Protein AF-A0A392QC11-F1 (afdb_monomer_lite)

InterPro domains:
  IPR004130 GPN-loop GTPase [PF03029] (1-76)
  IPR004130 GPN-loop GTPase [PTHR21231] (1-78)
  IPR027417 P-loop containing nucleoside triphosphate hydrolase [G3DSA:3.40.50.300] (1-79)

pLDDT: mean 79.5, std 9.13, range [52.06, 90.44]

Organism: NCBI:txid97028

Radius of gyration: 13.05 Å; chains: 1; bounding box: 28×27×31 Å

Foldseek 3Di:
DPLALVVLLVQVVVQVVVCVVVVDDDDDDDPPCVPVPDVVSVVCSVDPDLVVSLVRVCVVDDVVCSVVSNVSSVVSVVD

Secondary structure (DSSP, 8-state):
-TTSHHHHHHHHHHHHHHHHHHTS--------GGG-S-HHHHHHHHS--HHHHHHHHHHHS-GGGHHHHHHHHHHHHT-

Sequence (79 aa):
FMVDVTKFISGCMASLSAMVQLELPHVNILSKMDLVTNKKDLEEFLDPEPTFLLSELNKRMAPQYAKLNKALIELVGNL

Structure (mmCIF, N/CA/C/O backbone):
data_AF-A0A392QC11-F1
#
_entry.id   AF-A0A392QC11-F1
#
loop_
_atom_site.group_PDB
_atom_site.id
_atom_site.type_symbol
_atom_site.label_atom_id
_atom_site.label_alt_id
_atom_site.label_comp_id
_atom_site.label_asym_id
_atom_site.label_entity_id
_atom_site.label_seq_id
_atom_site.pdbx_PDB_ins_code
_atom_site.Cartn_x
_atom_site.Cartn_y
_atom_site.Cartn_z
_atom_site.occupancy
_atom_site.B_iso_or_equiv
_atom_site.aut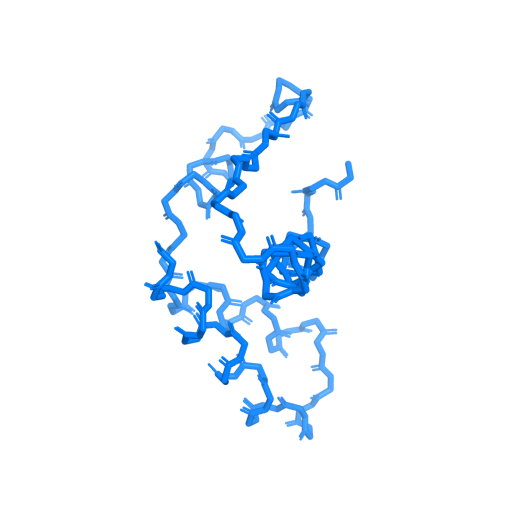h_seq_id
_atom_site.auth_comp_id
_atom_site.auth_asym_id
_atom_site.auth_atom_id
_atom_site.pdbx_PDB_model_num
ATOM 1 N N . PHE A 1 1 ? 12.958 2.950 6.670 1.00 52.06 1 PHE A N 1
ATOM 2 C CA . PHE A 1 1 ? 12.251 1.739 6.187 1.00 52.06 1 PHE A CA 1
ATOM 3 C C . PHE A 1 1 ? 11.170 2.096 5.170 1.00 52.06 1 PHE A C 1
ATOM 5 O O . PHE A 1 1 ? 11.090 1.426 4.154 1.00 52.06 1 PHE A O 1
ATOM 12 N N . MET A 1 2 ? 10.417 3.178 5.379 1.00 58.91 2 MET A N 1
ATOM 13 C CA . MET A 1 2 ? 9.307 3.616 4.519 1.00 58.91 2 MET A CA 1
ATOM 14 C C . MET A 1 2 ? 9.690 4.465 3.294 1.00 58.91 2 MET A C 1
ATOM 16 O O . MET A 1 2 ? 8.896 5.258 2.824 1.00 58.91 2 MET A O 1
ATOM 20 N N . VAL A 1 3 ? 10.907 4.318 2.773 1.00 63.50 3 VAL A N 1
ATOM 21 C CA . VAL A 1 3 ? 11.344 5.049 1.560 1.00 63.50 3 VAL A CA 1
ATOM 22 C C . VAL A 1 3 ? 10.940 4.276 0.287 1.00 63.50 3 VAL A C 1
ATOM 24 O O . VAL A 1 3 ? 11.269 4.652 -0.829 1.00 63.50 3 VAL A O 1
ATOM 27 N N . ASP A 1 4 ? 10.256 3.140 0.448 1.00 75.25 4 ASP A N 1
ATOM 28 C CA . ASP A 1 4 ? 9.847 2.254 -0.637 1.00 75.25 4 ASP A CA 1
ATOM 29 C C . ASP A 1 4 ? 8.336 2.033 -0.575 1.00 75.25 4 ASP A C 1
ATOM 31 O O . ASP A 1 4 ? 7.813 1.606 0.461 1.00 75.25 4 ASP A O 1
ATOM 35 N N . VAL A 1 5 ? 7.656 2.272 -1.696 1.00 77.75 5 VAL A N 1
ATOM 36 C CA . VAL A 1 5 ? 6.213 2.055 -1.862 1.00 77.75 5 VAL A CA 1
ATOM 37 C C . VAL A 1 5 ? 5.819 0.618 -1.516 1.00 77.75 5 VAL A C 1
ATOM 39 O O . VAL A 1 5 ? 4.794 0.393 -0.876 1.00 77.75 5 VAL A O 1
ATOM 42 N N . THR A 1 6 ? 6.660 -0.368 -1.833 1.00 81.81 6 THR A N 1
ATOM 43 C CA . THR A 1 6 ? 6.384 -1.775 -1.493 1.00 81.81 6 THR A CA 1
ATOM 44 C C . THR A 1 6 ? 6.325 -2.008 0.021 1.00 81.81 6 THR A C 1
ATOM 46 O O . THR A 1 6 ? 5.476 -2.756 0.509 1.00 81.81 6 THR A O 1
ATOM 49 N N . LYS A 1 7 ? 7.191 -1.335 0.789 1.00 82.88 7 LYS A N 1
ATOM 50 C CA . LYS A 1 7 ? 7.230 -1.430 2.256 1.00 82.88 7 LYS A CA 1
ATOM 51 C C . LYS A 1 7 ? 6.101 -0.641 2.904 1.00 82.88 7 LYS A C 1
ATOM 53 O O . LYS A 1 7 ? 5.563 -1.100 3.908 1.00 82.88 7 LYS A O 1
ATOM 58 N N . PHE A 1 8 ? 5.736 0.504 2.327 1.00 82.62 8 PHE A N 1
ATOM 59 C CA . PHE A 1 8 ? 4.562 1.271 2.741 1.00 82.62 8 PHE A CA 1
ATOM 60 C C . PHE A 1 8 ? 3.288 0.424 2.630 1.00 82.62 8 PHE A C 1
ATOM 62 O O . PHE A 1 8 ? 2.613 0.206 3.633 1.00 82.62 8 PHE A O 1
ATOM 69 N N . ILE A 1 9 ? 3.026 -0.156 1.453 1.00 84.25 9 ILE A N 1
ATOM 70 C CA . ILE A 1 9 ? 1.837 -0.990 1.219 1.00 84.25 9 ILE A CA 1
ATOM 71 C C . ILE A 1 9 ? 1.827 -2.214 2.134 1.00 84.25 9 ILE A C 1
ATOM 73 O O . ILE A 1 9 ? 0.791 -2.541 2.704 1.00 84.25 9 ILE A O 1
ATOM 77 N N . SER A 1 10 ? 2.975 -2.869 2.323 1.00 86.75 10 SER A N 1
ATOM 78 C CA . SER A 1 10 ? 3.092 -3.991 3.262 1.00 86.75 10 SER A CA 1
ATOM 79 C C . SER A 1 10 ? 2.694 -3.597 4.692 1.00 86.75 10 SER A C 1
ATOM 81 O O . SER A 1 10 ? 1.945 -4.324 5.343 1.00 86.75 10 SER A O 1
ATOM 83 N N . GLY A 1 11 ? 3.110 -2.412 5.154 1.00 87.00 11 GLY A N 1
ATOM 84 C CA . GLY A 1 11 ? 2.689 -1.854 6.441 1.00 87.00 11 GLY A CA 1
ATOM 85 C C . GLY A 1 11 ? 1.178 -1.625 6.518 1.00 87.00 11 GLY A C 1
ATOM 86 O O . GLY A 1 11 ? 0.542 -2.075 7.469 1.00 87.00 11 GLY A O 1
ATOM 87 N N . CYS A 1 12 ? 0.588 -1.004 5.492 1.00 85.38 12 CYS A N 1
ATOM 88 C CA . CYS A 1 12 ? -0.860 -0.789 5.416 1.00 85.38 12 CYS A CA 1
ATOM 89 C C . CYS A 1 12 ? -1.642 -2.112 5.457 1.00 85.38 12 CYS A C 1
ATOM 91 O O . CYS A 1 12 ? -2.618 -2.222 6.193 1.00 85.38 12 CYS A O 1
ATOM 93 N N . MET A 1 13 ? -1.186 -3.138 4.732 1.00 87.56 13 MET A N 1
ATOM 94 C CA . MET A 1 13 ? -1.806 -4.469 4.723 1.00 87.56 13 MET A CA 1
ATOM 95 C C . MET A 1 13 ? -1.662 -5.207 6.053 1.00 87.56 13 MET A C 1
ATOM 97 O O . MET A 1 13 ? -2.606 -5.864 6.489 1.00 87.56 13 MET A O 1
ATOM 101 N N . ALA A 1 14 ? -0.511 -5.092 6.719 1.00 88.19 14 ALA A N 1
ATOM 102 C CA . ALA A 1 14 ? -0.309 -5.682 8.039 1.00 88.19 14 ALA A CA 1
ATOM 103 C C . ALA A 1 14 ? -1.264 -5.067 9.071 1.00 88.19 14 ALA A C 1
ATOM 105 O O . ALA A 1 14 ? -1.924 -5.797 9.811 1.00 88.19 14 ALA A O 1
ATOM 106 N N . SER A 1 15 ? -1.396 -3.740 9.067 1.00 87.56 15 SER A N 1
ATOM 107 C CA . SER A 1 15 ? -2.346 -3.042 9.931 1.00 87.56 15 SER A CA 1
ATOM 108 C C . SER A 1 15 ? -3.787 -3.403 9.603 1.00 87.56 15 SER A C 1
ATOM 110 O O . SER A 1 15 ? -4.543 -3.710 10.515 1.00 87.56 15 SER A O 1
ATOM 112 N N . LEU A 1 16 ? -4.161 -3.444 8.322 1.00 86.19 16 LEU A N 1
ATOM 113 C CA . LEU A 1 16 ? -5.507 -3.834 7.904 1.00 86.19 16 LEU A CA 1
ATOM 114 C C . LEU A 1 16 ? -5.845 -5.267 8.342 1.00 86.19 16 LEU A C 1
ATOM 116 O O . LEU A 1 16 ? -6.924 -5.517 8.869 1.00 86.19 16 LEU A O 1
ATOM 120 N N . SER A 1 17 ? -4.905 -6.204 8.192 1.00 88.38 17 SER A N 1
ATOM 121 C CA . SER A 1 17 ? -5.068 -7.584 8.663 1.00 88.38 17 SER A CA 1
ATOM 122 C C . SER A 1 17 ? -5.291 -7.647 10.177 1.00 88.38 17 SER A C 1
ATOM 124 O O . SER A 1 17 ? -6.155 -8.389 10.644 1.00 88.38 17 SER A O 1
ATOM 126 N N . ALA A 1 18 ? -4.561 -6.835 10.948 1.00 87.19 18 ALA A N 1
ATOM 127 C CA . ALA A 1 18 ? -4.748 -6.736 12.393 1.00 87.19 18 ALA A CA 1
ATOM 128 C C . ALA A 1 18 ? -6.094 -6.087 12.769 1.00 87.19 18 ALA A C 1
ATOM 130 O O . ALA A 1 18 ? -6.768 -6.588 13.665 1.00 87.19 18 ALA A O 1
ATOM 131 N N . MET A 1 19 ? -6.517 -5.027 12.067 1.00 88.75 19 MET A N 1
ATOM 132 C CA . MET A 1 19 ? -7.824 -4.380 12.266 1.00 88.75 19 MET A CA 1
ATOM 133 C C . MET A 1 19 ? -8.973 -5.366 12.044 1.00 88.75 19 MET A C 1
ATOM 135 O O . MET A 1 19 ? -9.901 -5.409 12.842 1.00 88.75 19 MET A O 1
ATOM 139 N N . VAL A 1 20 ? -8.895 -6.188 10.990 1.00 86.19 20 VAL A N 1
ATOM 140 C CA . VAL A 1 20 ? -9.909 -7.211 10.692 1.00 86.19 20 VAL A CA 1
ATOM 141 C C . VAL A 1 20 ? -9.928 -8.305 11.762 1.00 86.19 20 VAL A C 1
ATOM 143 O O . VAL A 1 20 ? -10.999 -8.752 12.151 1.00 86.19 20 VAL A O 1
ATOM 146 N N . GLN A 1 21 ? -8.764 -8.731 12.261 1.00 87.75 21 GLN A N 1
ATOM 147 C CA . GLN A 1 21 ? -8.680 -9.775 13.292 1.00 87.75 21 GLN A CA 1
ATOM 148 C C . GLN A 1 21 ? -9.145 -9.309 14.677 1.00 87.75 21 GLN A C 1
ATOM 150 O O . GLN A 1 21 ? -9.654 -10.120 15.446 1.00 87.75 21 GLN A O 1
ATOM 155 N N . LEU A 1 22 ? -8.930 -8.034 15.012 1.00 87.88 22 LEU A N 1
ATOM 156 C CA . LEU A 1 22 ? -9.238 -7.471 16.330 1.00 87.88 22 LEU A CA 1
ATOM 157 C C . LEU A 1 22 ? -10.541 -6.661 16.360 1.00 87.88 22 LEU A C 1
ATOM 159 O O . LEU A 1 22 ? -10.933 -6.224 17.437 1.00 87.88 22 LEU A O 1
ATOM 163 N N . GLU A 1 23 ? -11.177 -6.434 15.205 1.00 84.50 23 GLU A N 1
ATOM 164 C CA . GLU A 1 23 ? -12.369 -5.587 15.021 1.00 84.50 23 GLU A CA 1
ATOM 165 C C . GLU A 1 23 ? -12.222 -4.169 15.612 1.00 84.50 23 GLU A C 1
ATOM 167 O O . GLU A 1 23 ? -13.194 -3.531 16.017 1.00 84.50 23 GLU A O 1
ATOM 172 N N . LEU A 1 24 ? -10.989 -3.651 15.658 1.00 82.50 24 LEU A N 1
ATOM 173 C CA . LEU A 1 24 ? -10.666 -2.341 16.221 1.00 82.50 24 LEU A CA 1
ATOM 174 C C . LEU A 1 24 ? -9.942 -1.458 15.198 1.00 82.50 24 LEU A C 1
ATOM 176 O O . LEU A 1 24 ? -9.050 -1.938 14.491 1.00 82.50 24 LEU A O 1
ATOM 180 N N . PRO A 1 25 ? -10.268 -0.153 15.139 1.00 77.44 25 PRO A N 1
ATOM 181 C CA . PRO A 1 25 ? -9.547 0.780 14.288 1.00 77.44 25 PRO A CA 1
ATOM 182 C C . PRO A 1 25 ? -8.113 0.961 14.801 1.00 77.44 25 PRO A C 1
ATOM 184 O O . PRO A 1 25 ? -7.883 1.133 15.999 1.00 77.44 25 PRO A O 1
ATOM 187 N N . HIS A 1 26 ? -7.143 0.949 13.888 1.00 79.12 26 HIS A N 1
ATOM 188 C CA . HIS A 1 26 ? -5.727 1.143 14.203 1.00 79.12 26 HIS A CA 1
ATOM 189 C C . HIS A 1 26 ? -5.201 2.437 13.569 1.00 79.12 26 HIS A C 1
ATOM 191 O O . HIS A 1 26 ? -5.551 2.777 12.442 1.00 79.12 26 HIS A O 1
ATOM 197 N N . VAL A 1 27 ? -4.342 3.163 14.286 1.00 79.44 27 VAL A N 1
ATOM 198 C CA . VAL A 1 27 ? -3.687 4.370 13.767 1.00 79.44 27 VAL A CA 1
ATOM 199 C C . VAL A 1 27 ? -2.265 4.011 13.358 1.00 79.44 27 VAL A C 1
ATOM 201 O O . VAL A 1 27 ? -1.445 3.632 14.194 1.00 79.44 27 VAL A O 1
ATOM 204 N N . ASN A 1 28 ? -1.957 4.150 12.070 1.00 78.75 28 ASN A N 1
ATOM 205 C CA . ASN A 1 28 ? -0.611 3.909 11.561 1.00 78.75 28 ASN A CA 1
ATOM 206 C C . ASN A 1 28 ? 0.282 5.128 11.820 1.00 78.75 28 ASN A C 1
ATOM 208 O O . ASN A 1 28 ? 0.123 6.167 11.186 1.00 78.75 28 ASN A O 1
ATOM 212 N N . ILE A 1 29 ? 1.246 4.995 12.735 1.00 80.25 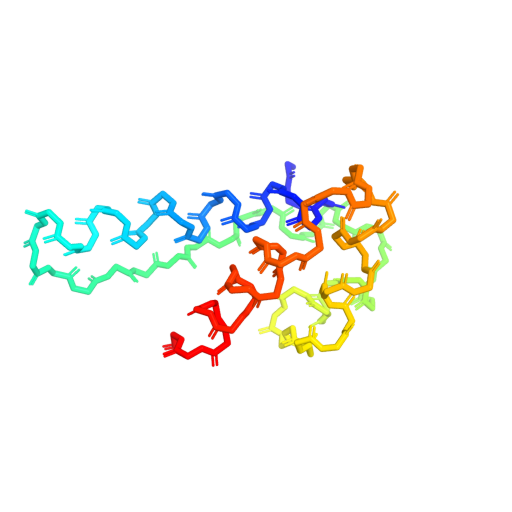29 ILE A N 1
ATOM 213 C CA . ILE A 1 29 ? 2.210 6.058 13.045 1.00 80.25 29 ILE A CA 1
ATOM 214 C C . ILE A 1 29 ? 3.487 5.844 12.236 1.00 80.25 29 ILE A C 1
ATOM 216 O O . ILE A 1 29 ? 4.250 4.904 12.473 1.00 80.25 29 ILE A O 1
ATOM 220 N N . LEU A 1 30 ? 3.750 6.758 11.307 1.00 77.31 30 LEU A N 1
ATOM 221 C CA . LEU A 1 30 ? 4.984 6.768 10.531 1.00 77.31 30 LEU A CA 1
ATOM 222 C C . LEU A 1 30 ? 6.030 7.589 11.289 1.00 77.31 30 LEU A C 1
ATOM 224 O O . LEU A 1 30 ? 5.934 8.809 11.393 1.00 77.31 30 LEU A O 1
ATOM 228 N N . SER A 1 31 ? 7.022 6.915 11.872 1.00 77.75 31 SER A N 1
ATOM 229 C CA . SER A 1 31 ? 8.088 7.579 12.633 1.00 77.75 31 SER A CA 1
ATOM 230 C C . SER A 1 31 ? 9.341 7.806 11.790 1.00 77.75 31 SER A C 1
ATOM 232 O O . SER A 1 31 ? 9.569 7.124 10.787 1.00 77.75 31 SER A O 1
ATOM 234 N N . LYS A 1 32 ? 10.188 8.740 12.243 1.00 74.81 32 LYS A N 1
ATOM 235 C CA . LYS A 1 32 ? 11.498 9.030 11.640 1.00 74.81 32 LYS A CA 1
ATOM 236 C C . LYS A 1 32 ? 11.422 9.515 10.185 1.00 74.81 32 LYS A C 1
ATOM 238 O O . LYS A 1 32 ? 12.289 9.212 9.364 1.00 74.81 32 LYS A O 1
ATOM 243 N N . MET A 1 33 ? 10.350 10.234 9.858 1.00 71.12 33 MET A N 1
ATOM 244 C CA . MET A 1 33 ? 10.118 10.799 8.524 1.00 71.12 33 MET A CA 1
ATOM 245 C C . MET A 1 33 ? 11.067 11.974 8.220 1.00 71.12 33 MET A C 1
ATOM 247 O O . MET A 1 33 ? 11.258 12.327 7.064 1.00 71.12 33 MET A O 1
ATOM 251 N N . ASP A 1 34 ? 11.732 12.520 9.241 1.00 68.81 34 ASP A N 1
ATOM 252 C CA . ASP A 1 34 ? 12.802 13.520 9.146 1.00 68.81 34 ASP A CA 1
ATOM 253 C C . ASP A 1 34 ? 14.051 13.018 8.404 1.00 68.81 34 ASP A C 1
ATOM 255 O O . ASP A 1 34 ? 14.782 13.816 7.822 1.00 68.81 34 ASP A O 1
ATOM 259 N N . LEU A 1 35 ? 14.278 11.700 8.369 1.00 72.31 35 LEU A N 1
ATOM 260 C CA . LEU A 1 35 ? 15.379 11.103 7.607 1.00 72.31 35 LEU A CA 1
ATOM 261 C C . LEU A 1 35 ? 15.114 11.046 6.095 1.00 72.31 35 LEU A C 1
ATOM 263 O O . LEU A 1 35 ? 16.018 10.695 5.333 1.00 72.31 35 LEU A O 1
ATOM 267 N N . VAL A 1 36 ? 13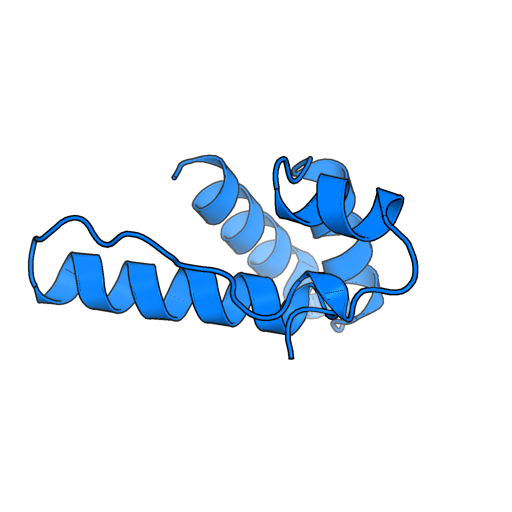.898 11.366 5.642 1.00 67.62 36 VAL A N 1
ATOM 268 C CA . VAL A 1 36 ? 13.591 11.457 4.213 1.00 67.62 36 VAL A CA 1
ATOM 269 C C . VAL A 1 36 ? 14.206 12.748 3.679 1.00 67.62 36 VAL A C 1
ATOM 271 O O . VAL A 1 36 ? 13.773 13.853 3.991 1.00 67.62 36 VAL A O 1
ATOM 274 N N . THR A 1 37 ? 15.258 12.601 2.874 1.00 66.94 37 THR A N 1
ATOM 275 C CA . THR A 1 37 ? 16.081 13.718 2.382 1.00 66.94 37 THR A CA 1
ATOM 276 C C . THR A 1 37 ? 15.305 14.654 1.452 1.00 66.94 37 THR A C 1
ATOM 278 O O . THR A 1 37 ? 15.658 15.823 1.306 1.00 66.94 37 THR A O 1
ATOM 281 N N . ASN A 1 38 ? 14.238 14.147 0.836 1.00 67.44 38 ASN A N 1
ATOM 282 C CA . ASN A 1 38 ? 13.446 14.847 -0.155 1.00 67.44 38 ASN A CA 1
ATOM 283 C C . ASN A 1 38 ? 12.008 15.008 0.358 1.00 67.44 38 ASN A C 1
ATOM 285 O O . ASN A 1 38 ? 11.236 14.057 0.414 1.00 67.44 38 ASN A O 1
ATOM 289 N N . LYS A 1 39 ? 11.647 16.225 0.776 1.00 65.06 39 LYS A N 1
ATOM 290 C CA . LYS A 1 39 ? 10.343 16.502 1.408 1.00 65.06 39 LYS A CA 1
ATOM 291 C C . LYS A 1 39 ? 9.140 16.287 0.482 1.00 65.06 39 LYS A C 1
ATOM 293 O O . LYS A 1 39 ? 8.041 16.111 0.983 1.00 65.06 39 LYS A O 1
ATOM 298 N N . LYS A 1 40 ? 9.344 16.288 -0.838 1.00 66.19 40 LYS A N 1
ATOM 299 C CA . LYS A 1 40 ? 8.289 15.988 -1.820 1.00 66.19 40 LYS A CA 1
ATOM 300 C C . LYS A 1 40 ? 7.875 14.520 -1.773 1.00 66.19 40 LYS A C 1
ATOM 302 O O . LYS A 1 40 ? 6.692 14.227 -1.701 1.00 66.19 40 LYS A O 1
ATOM 307 N N . ASP A 1 41 ? 8.854 13.624 -1.681 1.00 66.25 41 ASP A N 1
ATOM 308 C CA . ASP A 1 41 ? 8.610 12.188 -1.534 1.00 66.25 41 ASP A CA 1
ATOM 309 C C . ASP A 1 41 ? 7.828 11.902 -0.238 1.00 66.25 41 ASP A C 1
ATOM 311 O O . ASP A 1 41 ? 7.061 10.954 -0.173 1.00 66.25 41 ASP A O 1
ATOM 315 N N . LEU A 1 42 ? 7.992 12.736 0.800 1.00 66.88 42 LEU A N 1
ATOM 316 C CA . LEU A 1 42 ? 7.229 12.635 2.046 1.00 66.88 42 LEU A CA 1
ATOM 317 C C . LEU A 1 42 ? 5.747 13.010 1.870 1.00 66.88 42 LEU A C 1
ATOM 319 O O . LEU A 1 42 ? 4.892 12.337 2.443 1.00 66.88 42 LEU A O 1
ATOM 323 N N . GLU A 1 43 ? 5.441 14.051 1.090 1.00 66.00 43 GLU A N 1
ATOM 324 C CA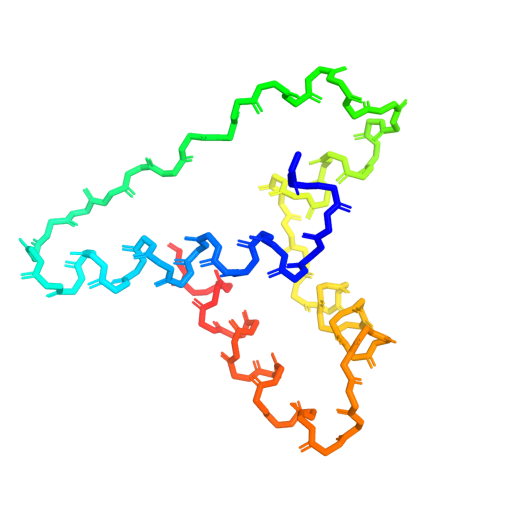 . GLU A 1 43 ? 4.056 14.435 0.772 1.00 66.00 43 GLU A CA 1
ATOM 325 C C . GLU A 1 43 ? 3.332 13.310 0.019 1.00 66.00 43 GLU A C 1
ATOM 327 O O . GLU A 1 43 ? 2.186 13.011 0.335 1.00 66.00 43 GLU A O 1
ATOM 332 N N . GLU A 1 44 ? 4.030 12.594 -0.866 1.00 67.69 44 GLU A N 1
ATOM 333 C CA . GLU A 1 44 ? 3.494 11.437 -1.602 1.00 67.69 44 GLU A CA 1
ATOM 334 C C . GLU A 1 44 ? 3.177 10.219 -0.710 1.00 67.69 44 GLU A C 1
ATOM 336 O O . GLU A 1 44 ? 2.437 9.331 -1.130 1.00 67.69 44 GLU A O 1
ATOM 341 N N . PHE A 1 45 ? 3.711 10.147 0.516 1.00 66.69 45 PHE A N 1
ATOM 342 C CA . PHE A 1 45 ? 3.333 9.124 1.505 1.00 66.69 45 PHE A CA 1
ATOM 343 C C . PHE A 1 45 ? 2.272 9.605 2.501 1.00 66.69 45 PHE A C 1
ATOM 345 O O . PHE A 1 45 ? 1.631 8.768 3.138 1.00 66.69 45 PHE A O 1
ATOM 352 N N . LEU A 1 46 ? 2.116 10.921 2.667 1.00 66.3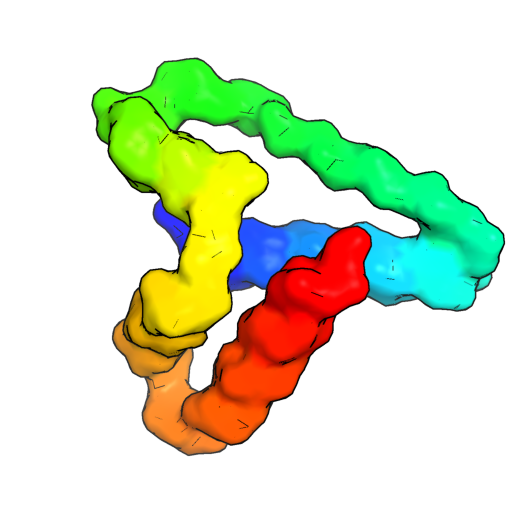8 46 LEU A N 1
ATOM 353 C CA . LEU A 1 46 ? 1.112 11.528 3.545 1.00 66.38 46 LEU A CA 1
ATOM 354 C C . LEU A 1 46 ? -0.246 11.644 2.843 1.00 66.38 46 LEU A C 1
ATOM 356 O O . LEU A 1 46 ? -1.253 11.299 3.450 1.00 66.38 46 LEU A O 1
ATOM 360 N N . ASP A 1 47 ? -0.245 12.044 1.569 1.00 67.44 47 ASP A N 1
ATOM 361 C CA . ASP A 1 47 ? -1.405 12.065 0.671 1.00 67.44 47 ASP A CA 1
ATOM 362 C C . ASP A 1 47 ? -1.070 11.301 -0.623 1.00 67.44 47 ASP A C 1
ATOM 364 O O . ASP A 1 47 ? -0.772 11.892 -1.667 1.00 67.44 47 ASP A O 1
ATOM 368 N N . PRO A 1 48 ? -1.055 9.959 -0.572 1.00 67.81 48 PRO A N 1
ATOM 369 C CA . PRO A 1 48 ? -0.682 9.162 -1.725 1.00 67.81 48 PRO A CA 1
ATOM 370 C C . PRO A 1 48 ? -1.746 9.206 -2.823 1.00 67.81 48 PRO A C 1
ATOM 372 O O . PRO A 1 48 ? -2.836 8.649 -2.683 1.00 67.81 48 PRO A O 1
ATOM 375 N N . GLU A 1 49 ? -1.397 9.773 -3.979 1.00 76.81 49 GLU A N 1
ATOM 376 C CA . GLU A 1 49 ? -2.236 9.654 -5.168 1.00 76.81 49 GLU A CA 1
ATOM 377 C C . GLU A 1 49 ? -2.221 8.188 -5.672 1.00 76.81 49 GLU A C 1
ATOM 379 O O . GLU A 1 49 ? -1.145 7.632 -5.943 1.00 76.81 49 GLU A O 1
ATOM 384 N N . PRO A 1 50 ? -3.384 7.526 -5.845 1.00 77.12 50 PRO A N 1
ATOM 385 C CA . PRO A 1 50 ? -3.449 6.114 -6.241 1.00 77.12 50 PRO A CA 1
ATOM 386 C C . PRO A 1 50 ? -2.711 5.807 -7.556 1.00 77.12 50 PRO A C 1
ATOM 388 O O . PRO A 1 50 ? -2.083 4.761 -7.726 1.00 77.12 50 PRO A O 1
ATOM 391 N N . THR A 1 51 ? -2.759 6.739 -8.502 1.00 80.00 51 THR A N 1
ATOM 392 C CA . THR A 1 51 ? -2.080 6.686 -9.807 1.00 80.00 51 THR A CA 1
ATOM 393 C C . THR A 1 51 ? -0.557 6.655 -9.669 1.00 80.00 51 THR A C 1
ATOM 395 O O . THR A 1 51 ? 0.109 5.874 -10.362 1.00 80.00 51 THR A O 1
ATOM 398 N N . PHE A 1 52 ? -0.004 7.453 -8.753 1.00 82.81 52 PHE A N 1
ATOM 399 C CA . PHE A 1 52 ? 1.424 7.489 -8.460 1.00 82.81 52 PHE A CA 1
ATOM 400 C C . PHE A 1 52 ? 1.888 6.178 -7.819 1.00 82.81 52 PHE A C 1
ATOM 402 O O . PHE A 1 52 ? 2.792 5.518 -8.344 1.00 82.81 52 PHE A O 1
ATOM 409 N N . LEU A 1 53 ? 1.208 5.739 -6.754 1.00 81.38 53 LEU A N 1
ATOM 410 C CA . LEU A 1 53 ? 1.562 4.499 -6.063 1.00 81.38 53 LEU A CA 1
ATOM 411 C C . LEU A 1 53 ? 1.486 3.282 -6.990 1.00 81.38 53 LEU A C 1
ATOM 413 O O . LEU A 1 53 ? 2.380 2.438 -6.967 1.00 81.38 53 LEU A O 1
ATOM 417 N N . LEU A 1 54 ? 0.458 3.194 -7.841 1.00 86.50 54 LEU A N 1
ATOM 418 C CA . LEU A 1 54 ? 0.315 2.099 -8.802 1.00 86.50 54 LEU A CA 1
ATOM 419 C C . LEU A 1 54 ? 1.461 2.078 -9.818 1.00 86.50 54 LEU A C 1
ATOM 421 O O . LEU A 1 54 ? 1.974 1.009 -10.157 1.00 86.50 54 LEU A O 1
ATOM 425 N N . SER A 1 55 ? 1.867 3.251 -10.303 1.00 85.88 55 SER A N 1
ATOM 426 C CA . SER A 1 55 ? 2.964 3.385 -11.261 1.00 85.88 55 SER A CA 1
ATOM 427 C C . SER A 1 55 ? 4.290 2.940 -10.649 1.00 85.88 55 SER A C 1
ATOM 429 O O . SER A 1 55 ? 5.031 2.180 -11.271 1.00 85.88 55 SER A O 1
ATOM 431 N N . GLU A 1 56 ? 4.571 3.353 -9.415 1.00 84.75 56 GLU A N 1
ATOM 432 C CA . GLU A 1 56 ? 5.793 2.969 -8.709 1.00 84.75 56 GLU A CA 1
ATOM 433 C C . GLU A 1 56 ? 5.793 1.480 -8.330 1.00 84.75 56 GLU A C 1
ATOM 435 O O . GLU A 1 56 ? 6.800 0.786 -8.489 1.00 84.75 56 GLU A O 1
ATOM 440 N N . LEU A 1 57 ? 4.639 0.943 -7.931 1.00 84.94 57 LEU A N 1
ATOM 441 C CA . LEU A 1 57 ? 4.480 -0.472 -7.614 1.00 84.94 57 LEU A CA 1
ATOM 442 C C . LEU A 1 57 ? 4.675 -1.365 -8.852 1.00 84.94 57 LEU A C 1
ATOM 444 O O . LEU A 1 57 ? 5.342 -2.396 -8.775 1.00 84.94 57 LEU A O 1
ATOM 448 N N . ASN A 1 58 ? 4.158 -0.945 -10.011 1.00 87.56 58 ASN A N 1
ATOM 449 C CA . ASN A 1 58 ? 4.350 -1.643 -11.286 1.00 87.56 58 ASN A CA 1
ATOM 450 C C . ASN A 1 58 ? 5.792 -1.576 -11.806 1.00 87.56 58 ASN A C 1
ATOM 452 O O . ASN A 1 58 ? 6.214 -2.494 -12.501 1.00 87.56 58 ASN A O 1
ATOM 456 N N . LYS A 1 59 ? 6.564 -0.531 -11.477 1.00 87.50 59 LYS A N 1
ATOM 457 C CA . LYS A 1 59 ? 8.003 -0.487 -11.799 1.00 87.50 59 LYS A CA 1
ATOM 458 C C . LYS A 1 59 ? 8.815 -1.469 -10.955 1.00 87.50 59 LYS A C 1
ATOM 460 O O . LYS A 1 59 ? 9.836 -1.968 -11.419 1.00 87.50 59 LYS A O 1
ATOM 465 N N . ARG A 1 60 ? 8.387 -1.719 -9.713 1.00 84.88 60 ARG A N 1
ATOM 466 C CA . ARG A 1 60 ? 9.117 -2.557 -8.745 1.00 84.88 60 ARG A CA 1
ATOM 467 C C . ARG A 1 60 ? 8.694 -4.026 -8.747 1.00 84.88 60 ARG A C 1
ATOM 469 O O . ARG A 1 60 ? 9.462 -4.864 -8.281 1.00 84.88 60 ARG A O 1
ATOM 476 N N . MET A 1 61 ? 7.508 -4.354 -9.258 1.00 85.31 61 MET A N 1
ATOM 477 C CA . MET A 1 61 ? 7.013 -5.730 -9.366 1.00 85.31 61 MET A CA 1
ATOM 478 C C . MET A 1 61 ? 6.926 -6.224 -10.808 1.00 85.31 61 MET A C 1
ATOM 480 O O . MET A 1 61 ? 6.757 -5.457 -11.749 1.00 85.31 61 MET A O 1
ATOM 484 N N . ALA A 1 62 ? 7.009 -7.546 -10.977 1.00 87.81 62 ALA A N 1
ATOM 485 C CA . ALA A 1 62 ? 6.868 -8.176 -12.282 1.00 87.81 62 ALA A CA 1
ATOM 486 C C . ALA A 1 62 ? 5.479 -7.891 -12.898 1.00 87.81 62 ALA A C 1
ATOM 488 O O . ALA A 1 62 ? 4.476 -7.871 -12.174 1.00 87.81 62 ALA A O 1
ATOM 489 N N . PRO A 1 63 ? 5.381 -7.741 -14.232 1.00 86.69 63 PRO A N 1
ATOM 490 C CA . PRO A 1 63 ? 4.155 -7.305 -14.909 1.00 86.69 63 PRO A CA 1
ATOM 491 C C . PRO A 1 63 ? 2.964 -8.255 -14.708 1.00 86.69 63 PRO A C 1
ATOM 493 O O . PRO A 1 63 ? 1.812 -7.830 -14.772 1.00 86.69 63 PRO A O 1
ATOM 496 N N . GLN A 1 64 ? 3.216 -9.530 -14.394 1.00 90.44 64 GLN A N 1
ATOM 497 C CA . GLN A 1 64 ? 2.175 -10.502 -14.039 1.00 90.44 64 GLN A CA 1
ATOM 498 C C . GLN A 1 6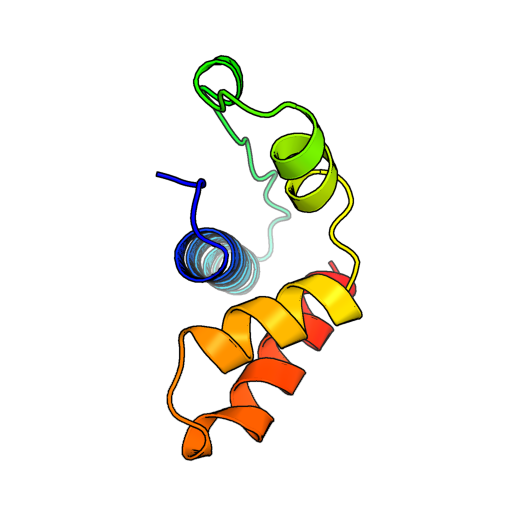4 ? 1.341 -10.101 -12.808 1.00 90.44 64 GLN A C 1
ATOM 500 O O . GLN A 1 64 ? 0.195 -10.531 -12.681 1.00 90.44 64 GLN A O 1
ATOM 505 N N . TYR A 1 65 ? 1.879 -9.254 -11.924 1.00 88.56 65 TYR A N 1
ATOM 506 C CA . TYR A 1 65 ? 1.203 -8.792 -10.713 1.00 88.56 65 TYR A CA 1
ATOM 507 C C . TYR A 1 65 ? 0.401 -7.502 -10.920 1.00 88.56 65 TYR A C 1
ATOM 509 O O . TYR A 1 65 ? -0.191 -7.010 -9.970 1.00 88.56 65 TYR A O 1
ATOM 517 N N . ALA A 1 66 ? 0.288 -6.970 -12.143 1.00 88.00 66 ALA A N 1
ATOM 518 C CA . ALA A 1 66 ? -0.414 -5.705 -12.400 1.00 88.00 66 ALA A CA 1
ATOM 519 C C . ALA A 1 66 ? -1.865 -5.682 -11.873 1.00 88.00 66 ALA A C 1
ATOM 521 O O . ALA A 1 66 ? -2.328 -4.667 -11.350 1.00 88.00 66 ALA A O 1
ATOM 522 N N . LYS A 1 67 ? -2.582 -6.814 -11.957 1.00 90.31 67 LYS A N 1
ATOM 523 C CA . LYS A 1 67 ? -3.938 -6.943 -11.390 1.00 90.31 67 LYS A CA 1
ATOM 524 C C . LYS A 1 67 ? -3.938 -6.871 -9.861 1.00 90.31 67 LYS A C 1
ATOM 526 O O . LYS A 1 67 ? -4.795 -6.205 -9.291 1.00 90.31 67 LYS A O 1
ATOM 531 N N . LEU A 1 68 ? -2.975 -7.533 -9.218 1.00 89.31 68 LEU A N 1
ATOM 532 C CA . LEU A 1 68 ? -2.802 -7.505 -7.765 1.00 89.31 68 LEU A CA 1
ATOM 533 C C . LEU A 1 68 ? -2.430 -6.095 -7.295 1.00 89.31 68 LEU A C 1
ATOM 535 O O . LEU A 1 68 ? -3.022 -5.588 -6.352 1.00 89.31 68 LEU A O 1
ATOM 539 N N . ASN A 1 69 ? -1.507 -5.446 -8.002 1.00 90.12 69 ASN A N 1
ATOM 540 C CA . ASN A 1 69 ? -1.057 -4.088 -7.721 1.00 90.12 69 ASN A CA 1
ATOM 541 C C . ASN A 1 69 ? -2.232 -3.114 -7.726 1.00 90.12 69 ASN A C 1
ATOM 543 O O . ASN A 1 69 ? -2.389 -2.342 -6.788 1.00 90.12 69 ASN A O 1
ATOM 547 N N . LYS A 1 70 ? -3.105 -3.205 -8.736 1.00 89.38 70 LYS A N 1
ATOM 548 C CA . LYS A 1 70 ? -4.318 -2.387 -8.803 1.00 89.38 70 LYS A CA 1
ATOM 549 C C . LYS A 1 70 ? -5.226 -2.604 -7.588 1.00 89.38 70 LYS A C 1
ATOM 551 O O . LYS A 1 70 ? -5.632 -1.627 -6.973 1.00 89.38 70 LYS A O 1
ATOM 556 N N . ALA A 1 71 ? -5.498 -3.859 -7.230 1.00 89.38 71 ALA A N 1
ATOM 557 C CA . ALA A 1 71 ? -6.357 -4.182 -6.091 1.00 89.38 71 ALA A CA 1
ATOM 558 C C . ALA A 1 71 ? -5.772 -3.695 -4.753 1.00 89.38 71 ALA A C 1
ATOM 560 O O . ALA A 1 71 ? -6.502 -3.170 -3.920 1.00 89.38 71 ALA A O 1
ATOM 561 N N . LEU A 1 72 ? -4.454 -3.825 -4.557 1.00 87.94 72 LEU A N 1
ATOM 562 C CA . LEU A 1 72 ? -3.770 -3.330 -3.358 1.00 87.94 72 LEU A CA 1
ATOM 563 C C . LEU A 1 72 ? -3.892 -1.811 -3.221 1.00 87.94 72 LEU A C 1
ATOM 565 O O . LEU A 1 72 ? -4.195 -1.319 -2.139 1.00 87.94 72 LEU A O 1
ATOM 569 N N . ILE A 1 73 ? -3.672 -1.073 -4.310 1.00 88.06 73 ILE A N 1
ATOM 570 C CA . ILE A 1 73 ? -3.771 0.389 -4.303 1.00 88.06 73 ILE A CA 1
ATOM 571 C C . ILE A 1 73 ? -5.206 0.857 -4.067 1.00 88.06 73 ILE A C 1
ATOM 573 O O . ILE A 1 73 ? -5.420 1.781 -3.292 1.00 88.06 73 ILE A O 1
ATOM 577 N N . GLU A 1 74 ? -6.188 0.209 -4.694 1.00 86.81 74 GLU A N 1
ATOM 578 C CA . GLU A 1 74 ? -7.604 0.518 -4.486 1.00 86.81 74 GLU A CA 1
ATOM 579 C C . GLU A 1 74 ? -8.019 0.280 -3.029 1.00 86.81 74 GLU A C 1
ATOM 581 O O . GLU A 1 74 ? -8.724 1.095 -2.446 1.00 86.81 74 GLU A O 1
ATOM 586 N N . LEU A 1 75 ? -7.529 -0.789 -2.399 1.00 84.00 75 LEU A N 1
ATOM 587 C CA . LEU A 1 75 ? -7.794 -1.067 -0.989 1.00 84.00 75 LEU A CA 1
ATOM 588 C C . LEU A 1 75 ? -7.152 -0.026 -0.060 1.00 84.00 75 LEU A C 1
ATOM 590 O O . LEU A 1 75 ? -7.779 0.392 0.906 1.00 84.00 75 LEU A O 1
ATOM 594 N N . VAL A 1 76 ? -5.923 0.410 -0.359 1.00 82.44 76 VAL A N 1
ATOM 595 C CA . VAL A 1 76 ? -5.229 1.439 0.432 1.00 82.44 76 VAL A CA 1
ATOM 596 C C . VAL A 1 76 ? -5.869 2.818 0.264 1.00 82.44 76 VAL A C 1
ATOM 598 O O . VAL A 1 76 ? -5.939 3.558 1.233 1.00 82.44 76 VAL A O 1
ATOM 601 N N . GLY A 1 77 ? -6.361 3.159 -0.929 1.00 76.00 77 GLY A N 1
ATOM 602 C CA . GLY A 1 77 ? -7.046 4.432 -1.181 1.00 76.00 77 GLY A CA 1
ATOM 603 C C . GLY A 1 77 ? -8.462 4.529 -0.599 1.00 76.00 77 GLY A C 1
ATOM 604 O O . GLY A 1 77 ? -9.036 5.612 -0.616 1.00 76.00 77 GLY A O 1
ATOM 605 N N . ASN A 1 78 ? -9.029 3.417 -0.118 1.00 70.81 78 ASN A N 1
ATOM 606 C CA . ASN A 1 78 ? -10.349 3.355 0.523 1.00 70.81 78 ASN A CA 1
ATOM 607 C C . ASN A 1 78 ? -10.279 3.273 2.066 1.00 70.81 78 ASN A C 1
ATOM 609 O O . ASN A 1 78 ? -11.320 3.088 2.701 1.00 70.81 78 ASN A O 1
ATOM 613 N N . LEU A 1 79 ? -9.076 3.348 2.654 1.00 63.09 79 LEU A N 1
ATOM 614 C CA . LEU A 1 79 ? -8.861 3.539 4.099 1.00 63.09 79 LEU A CA 1
ATOM 615 C C . LEU A 1 79 ? -9.157 4.990 4.498 1.00 63.09 79 LEU A C 1
ATOM 617 O O . LEU A 1 79 ? -9.708 5.170 5.606 1.00 63.09 79 LEU A O 1
#